Protein AF-A0A6B3CFU4-F1 (afdb_monomer_lite)

Secondary structure (DSSP, 8-state):
----GGG--TTHHHHHHHHHHHHHHHHHHSTT-EEPTT----EE-SSS-EES---EE-PPP-

pLDDT: mean 95.96, std 4.0, range [70.25, 98.69]

Radius of gyration: 15.53 Å; chains: 1; bounding box: 26×24×43 Å

Structure (mmCIF, N/CA/C/O backbone):
data_AF-A0A6B3CFU4-F1
#
_entry.id   AF-A0A6B3CFU4-F1
#
loop_
_atom_site.group_PDB
_atom_site.id
_atom_site.type_symbol
_atom_site.label_atom_id
_atom_site.label_alt_id
_atom_site.label_comp_id
_atom_site.label_asym_id
_atom_site.label_entity_id
_atom_site.label_seq_id
_atom_site.pdbx_PDB_ins_code
_atom_site.Cartn_x
_atom_site.Cartn_y
_atom_site.Cartn_z
_atom_site.occupancy
_atom_site.B_iso_or_equiv
_atom_site.auth_seq_id
_atom_site.auth_comp_id
_atom_site.auth_asym_id
_atom_site.auth_atom_id
_atom_site.pdbx_PDB_model_num
ATOM 1 N N . ALA A 1 1 ? 5.009 7.622 -11.252 1.00 91.44 1 ALA A N 1
ATOM 2 C CA . ALA A 1 1 ? 4.842 6.287 -10.643 1.00 91.44 1 ALA A CA 1
ATOM 3 C C . ALA A 1 1 ? 5.480 5.189 -11.494 1.00 91.44 1 ALA A C 1
ATOM 5 O O . ALA A 1 1 ? 6.435 4.591 -11.034 1.00 91.44 1 ALA A O 1
ATOM 6 N N . PHE A 1 2 ? 5.036 4.966 -12.739 1.00 97.31 2 PHE A N 1
ATOM 7 C CA . PHE A 1 2 ? 5.459 3.806 -13.549 1.00 97.31 2 PHE A CA 1
ATOM 8 C C . PHE A 1 2 ? 6.222 4.158 -14.841 1.00 97.31 2 PHE A C 1
ATOM 10 O O . PHE A 1 2 ? 6.205 3.387 -15.796 1.00 97.31 2 PHE A O 1
ATOM 17 N N . ALA A 1 3 ? 6.888 5.319 -14.870 1.00 96.75 3 ALA A N 1
ATOM 18 C CA . ALA A 1 3 ? 7.500 5.899 -16.074 1.00 96.75 3 ALA A CA 1
ATOM 19 C C . ALA A 1 3 ? 6.501 6.039 -17.248 1.00 96.75 3 ALA A C 1
ATOM 21 O O . ALA A 1 3 ? 5.291 6.082 -17.025 1.00 96.75 3 ALA A O 1
ATOM 22 N N . LEU A 1 4 ? 7.007 6.200 -18.477 1.00 96.00 4 LEU A N 1
ATOM 23 C CA . LEU A 1 4 ? 6.227 6.411 -19.703 1.00 96.00 4 LEU A CA 1
ATOM 24 C C . LEU A 1 4 ? 6.935 5.799 -20.928 1.00 96.00 4 LEU A C 1
ATOM 26 O O . LEU A 1 4 ? 8.147 5.565 -20.922 1.00 96.00 4 LEU A O 1
ATOM 30 N N . GLY A 1 5 ? 6.176 5.595 -22.010 1.00 97.00 5 GLY A N 1
ATOM 31 C CA . GLY A 1 5 ? 6.687 5.144 -23.308 1.00 97.00 5 GLY A CA 1
ATOM 32 C C . GLY A 1 5 ? 7.252 3.722 -23.281 1.00 97.00 5 GLY A C 1
ATOM 33 O O . GLY A 1 5 ? 6.766 2.853 -22.566 1.00 97.00 5 GLY A O 1
ATOM 34 N N . ARG A 1 6 ? 8.313 3.489 -24.058 1.00 97.81 6 ARG A N 1
ATOM 35 C CA . ARG A 1 6 ? 9.002 2.187 -24.191 1.00 97.81 6 ARG A CA 1
ATOM 36 C C . ARG A 1 6 ? 9.589 1.617 -22.892 1.00 97.81 6 ARG A C 1
ATOM 38 O O . ARG A 1 6 ? 9.960 0.452 -22.873 1.00 97.81 6 ARG A O 1
ATOM 45 N N . HIS A 1 7 ? 9.667 2.426 -21.838 1.00 97.75 7 HIS A N 1
ATOM 46 C CA . HIS A 1 7 ? 10.145 2.027 -20.509 1.00 97.75 7 HIS A CA 1
ATOM 47 C C . HIS A 1 7 ? 9.034 2.051 -19.460 1.00 97.75 7 HIS A C 1
ATOM 49 O O . HIS A 1 7 ? 9.313 2.149 -18.267 1.00 97.75 7 HIS A O 1
ATOM 55 N N . PHE A 1 8 ? 7.770 2.013 -19.889 1.00 98.06 8 PHE A N 1
ATOM 56 C CA . PHE A 1 8 ? 6.659 1.853 -18.965 1.00 98.06 8 PHE A CA 1
ATOM 57 C C . PHE A 1 8 ? 6.867 0.599 -18.107 1.00 98.06 8 PHE A C 1
ATOM 59 O O . PHE A 1 8 ? 7.268 -0.452 -18.612 1.00 98.06 8 PHE A O 1
ATOM 66 N N . CYS A 1 9 ? 6.617 0.725 -16.803 1.00 98.12 9 CYS A N 1
ATOM 67 C CA . CYS A 1 9 ? 6.902 -0.332 -15.845 1.00 98.12 9 CYS A CA 1
ATOM 68 C C . CYS A 1 9 ? 6.145 -1.613 -16.204 1.00 98.12 9 CY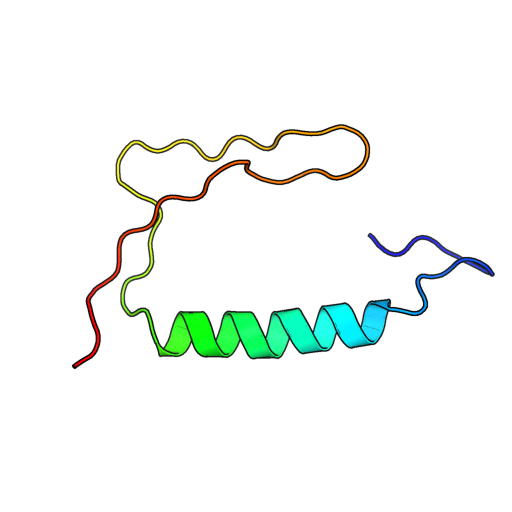S A C 1
ATOM 70 O O . CYS A 1 9 ? 4.917 -1.670 -16.127 1.00 98.12 9 CYS A O 1
ATOM 72 N N . VAL A 1 10 ? 6.897 -2.668 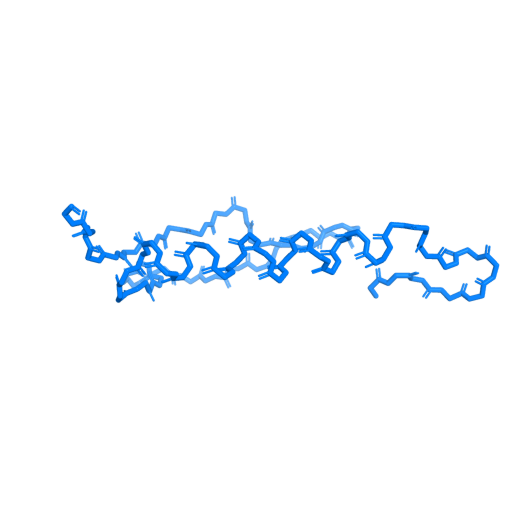-16.515 1.00 98.25 10 VAL A N 1
ATOM 73 C CA . VAL A 1 10 ? 6.350 -4.003 -16.787 1.00 98.25 10 VAL A CA 1
ATOM 74 C C . VAL A 1 10 ? 5.550 -4.555 -15.598 1.00 98.25 10 VAL A C 1
ATOM 76 O O . VAL A 1 10 ? 4.607 -5.316 -15.782 1.00 98.25 10 VAL A O 1
ATOM 79 N N . GLY A 1 11 ? 5.879 -4.122 -14.378 1.00 98.38 11 GLY A N 1
ATOM 80 C CA . GLY A 1 11 ? 5.208 -4.533 -13.146 1.00 98.38 11 GLY A CA 1
ATOM 81 C C . GLY A 1 11 ? 3.988 -3.697 -12.755 1.00 98.38 11 GLY A C 1
ATOM 82 O O . GLY A 1 11 ? 3.415 -3.969 -11.709 1.00 98.38 11 GLY A O 1
ATOM 83 N N . ALA A 1 12 ? 3.569 -2.688 -13.530 1.00 98.38 12 ALA A N 1
ATOM 84 C CA . ALA A 1 12 ? 2.524 -1.750 -13.091 1.00 98.38 12 ALA A CA 1
ATOM 85 C C . ALA A 1 12 ? 1.187 -2.431 -12.739 1.00 98.38 12 ALA A C 1
ATOM 87 O O . ALA A 1 12 ? 0.536 -2.052 -11.767 1.00 98.38 12 ALA A O 1
ATOM 88 N N . LEU A 1 13 ? 0.783 -3.447 -13.508 1.00 98.25 13 LEU A N 1
ATOM 89 C CA . LEU A 1 13 ? -0.455 -4.188 -13.246 1.00 98.25 13 LEU A CA 1
ATOM 90 C C . LEU A 1 13 ? -0.319 -5.161 -12.073 1.00 98.25 13 LEU A C 1
ATOM 92 O O . LEU A 1 13 ? -1.277 -5.327 -11.325 1.00 98.25 13 LEU A O 1
ATOM 96 N N . LEU A 1 14 ? 0.866 -5.752 -11.883 1.00 98.62 14 LEU A N 1
ATOM 97 C CA . LEU A 1 14 ? 1.142 -6.585 -10.714 1.00 98.62 14 LEU A CA 1
ATOM 98 C C . LEU A 1 14 ? 1.119 -5.737 -9.439 1.00 98.62 14 LEU A C 1
ATOM 100 O O . LEU A 1 14 ? 0.368 -6.052 -8.528 1.00 98.62 14 LEU A O 1
ATOM 104 N N . ALA A 1 15 ? 1.839 -4.612 -9.423 1.00 98.50 15 ALA A N 1
ATOM 105 C CA . ALA A 1 15 ? 1.859 -3.685 -8.293 1.00 98.50 15 ALA A CA 1
ATOM 106 C C . ALA A 1 15 ? 0.448 -3.191 -7.936 1.00 98.50 15 ALA A C 1
ATOM 108 O O . ALA A 1 15 ? 0.097 -3.093 -6.764 1.00 98.50 15 ALA A O 1
ATOM 109 N N . LYS A 1 16 ? -0.388 -2.912 -8.946 1.00 98.19 16 LYS A N 1
ATOM 110 C CA . LYS A 1 16 ? -1.797 -2.575 -8.727 1.00 98.19 16 LYS A CA 1
ATOM 111 C C . LYS A 1 16 ? -2.548 -3.722 -8.041 1.00 98.19 16 LYS A C 1
ATOM 113 O O . LYS A 1 16 ? -3.196 -3.482 -7.029 1.00 98.19 16 LYS A O 1
ATOM 118 N N . ALA A 1 17 ? -2.451 -4.940 -8.573 1.00 98.62 17 ALA A N 1
ATOM 119 C CA . ALA A 1 17 ? -3.147 -6.102 -8.024 1.00 98.62 17 ALA A CA 1
ATOM 120 C C . ALA A 1 17 ? -2.693 -6.431 -6.591 1.00 98.62 17 ALA A C 1
ATOM 122 O O . ALA A 1 17 ? -3.524 -6.747 -5.740 1.00 98.62 17 ALA A O 1
ATOM 123 N N . GLU A 1 18 ? -1.393 -6.314 -6.313 1.00 98.69 18 GLU A N 1
ATOM 124 C CA . GLU A 1 18 ? -0.810 -6.489 -4.980 1.00 98.69 18 GLU A CA 1
ATOM 125 C C . GLU A 1 18 ? -1.342 -5.449 -3.992 1.00 98.69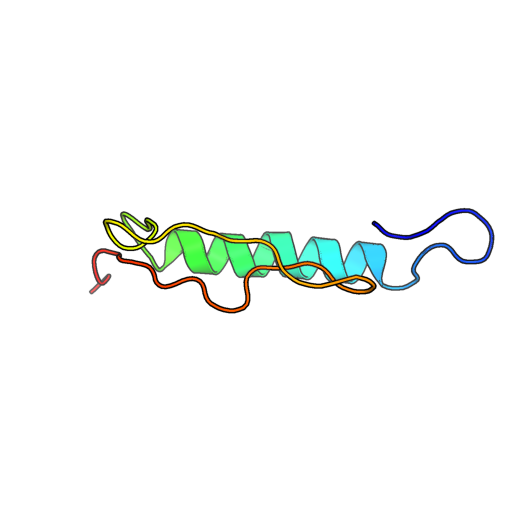 18 GLU A C 1
ATOM 127 O O . GLU A 1 18 ? -1.746 -5.817 -2.892 1.00 98.69 18 GLU A O 1
ATOM 132 N N . VAL A 1 19 ? -1.403 -4.169 -4.380 1.00 98.31 19 VAL A N 1
ATOM 133 C CA . VAL A 1 19 ? -1.945 -3.107 -3.518 1.00 98.31 19 VAL A CA 1
ATOM 134 C C . VAL A 1 19 ? -3.439 -3.302 -3.278 1.00 98.31 19 VAL A C 1
ATOM 136 O O . VAL A 1 19 ? -3.865 -3.275 -2.130 1.00 98.31 19 VAL A O 1
ATOM 139 N N . GLU A 1 20 ? -4.235 -3.536 -4.322 1.00 98.44 20 GLU A N 1
ATOM 140 C CA . GLU A 1 20 ? -5.685 -3.734 -4.183 1.00 98.44 20 GLU A CA 1
ATOM 141 C C . GLU A 1 20 ? -6.007 -4.942 -3.293 1.00 98.44 20 GLU A C 1
ATOM 143 O O . GLU A 1 20 ? -6.845 -4.847 -2.398 1.00 98.44 20 GLU A O 1
ATOM 148 N N . THR A 1 21 ? -5.301 -6.057 -3.490 1.00 98.62 21 THR A N 1
ATOM 149 C CA . THR A 1 21 ? -5.535 -7.285 -2.720 1.00 98.62 21 THR A CA 1
ATOM 150 C C . THR A 1 21 ? -4.985 -7.171 -1.302 1.00 98.62 21 THR A C 1
ATOM 152 O O . THR A 1 21 ? -5.702 -7.424 -0.338 1.00 98.62 21 THR A O 1
ATOM 155 N N . GLY A 1 22 ? -3.714 -6.792 -1.160 1.00 98.25 22 GLY A N 1
ATOM 156 C CA . GLY A 1 22 ? -3.019 -6.779 0.123 1.00 98.25 22 GLY A CA 1
ATOM 157 C C . GLY A 1 22 ? -3.559 -5.713 1.069 1.00 98.25 22 GLY A C 1
ATOM 158 O O . GLY A 1 22 ? -3.788 -5.999 2.241 1.00 98.25 22 GLY A O 1
ATOM 159 N N . VAL A 1 23 ? -3.827 -4.501 0.569 1.00 97.81 23 VAL A N 1
ATOM 160 C CA . VAL A 1 23 ? -4.425 -3.444 1.398 1.00 97.81 23 VAL A CA 1
ATOM 161 C C . VAL A 1 23 ? -5.864 -3.796 1.756 1.00 97.81 23 VAL A C 1
ATOM 163 O O . VAL A 1 23 ? -6.243 -3.601 2.904 1.00 97.81 23 VAL A O 1
ATOM 166 N N . GLY A 1 24 ? -6.643 -4.367 0.829 1.00 97.69 24 GLY A N 1
ATOM 167 C CA . GLY A 1 24 ? -7.991 -4.856 1.135 1.00 97.69 24 GLY A CA 1
ATOM 168 C C . GLY A 1 24 ? -7.985 -5.857 2.292 1.00 97.69 24 GLY A C 1
ATOM 169 O O . GLY A 1 24 ? -8.642 -5.634 3.302 1.00 97.69 24 GLY A O 1
ATOM 170 N N . GLN A 1 25 ? -7.143 -6.891 2.202 1.00 97.44 25 GLN A N 1
ATOM 171 C CA . GLN A 1 25 ? -6.991 -7.892 3.264 1.00 97.44 25 GLN A CA 1
ATOM 172 C C . GLN A 1 25 ? -6.530 -7.291 4.599 1.00 97.44 25 GLN A C 1
ATOM 174 O O . GLN A 1 25 ? -7.018 -7.696 5.651 1.00 97.44 25 GLN A O 1
ATOM 179 N N . LEU A 1 26 ? -5.602 -6.327 4.575 1.00 96.31 26 LEU A N 1
ATOM 180 C CA . LEU A 1 26 ? -5.159 -5.634 5.788 1.00 96.31 26 LEU A CA 1
ATOM 181 C C . LEU A 1 26 ? -6.293 -4.836 6.432 1.00 96.31 26 LEU A C 1
ATOM 183 O O . LEU A 1 26 ? -6.446 -4.886 7.647 1.00 96.31 26 LEU A O 1
ATOM 187 N N . LEU A 1 27 ? -7.085 -4.109 5.645 1.00 95.38 27 LEU A N 1
ATOM 188 C CA . LEU A 1 27 ? -8.188 -3.302 6.168 1.00 95.38 27 LEU A CA 1
ATOM 189 C C . LEU A 1 27 ? -9.333 -4.166 6.706 1.00 95.38 27 LEU A C 1
ATOM 191 O O . LEU A 1 27 ? -9.912 -3.817 7.732 1.00 95.38 27 LEU A O 1
ATOM 195 N N . ASP A 1 28 ? -9.610 -5.309 6.076 1.00 95.62 28 ASP A N 1
ATOM 196 C CA . ASP A 1 28 ? -10.589 -6.278 6.578 1.00 95.62 28 ASP A CA 1
ATOM 197 C C . ASP A 1 28 ? -10.139 -6.909 7.910 1.00 95.62 28 ASP A C 1
ATOM 199 O O . ASP A 1 28 ? -10.956 -7.156 8.797 1.00 95.62 28 ASP A O 1
ATOM 203 N N . ALA A 1 29 ? -8.834 -7.164 8.068 1.00 95.75 29 ALA A N 1
ATOM 204 C CA . ALA A 1 29 ? -8.265 -7.819 9.247 1.00 95.75 29 ALA A CA 1
ATOM 205 C C . ALA A 1 29 ? -7.952 -6.871 10.418 1.00 95.75 29 ALA A C 1
ATOM 207 O O . ALA A 1 29 ? -7.780 -7.337 11.547 1.00 95.75 29 ALA A O 1
ATOM 208 N N . LEU A 1 30 ? -7.850 -5.559 10.172 1.00 96.88 30 LEU A N 1
ATOM 209 C CA . LEU A 1 30 ? -7.424 -4.558 11.156 1.00 96.88 30 LEU A CA 1
ATOM 210 C C . LEU A 1 30 ? -8.518 -3.492 11.384 1.00 96.88 30 LEU A C 1
ATOM 212 O O . LEU A 1 30 ? -8.381 -2.358 10.918 1.00 96.88 30 LEU A O 1
ATOM 216 N N . PRO A 1 31 ? -9.603 -3.814 12.113 1.00 96.50 31 PRO A N 1
ATOM 217 C CA . PRO A 1 31 ? -10.627 -2.838 12.475 1.00 96.50 31 PRO A CA 1
ATOM 218 C C . PRO A 1 31 ? -10.050 -1.626 13.212 1.00 96.50 31 PRO A C 1
ATOM 220 O O . PRO A 1 31 ? -9.101 -1.744 13.989 1.00 96.50 31 PRO A O 1
ATOM 223 N N . ASP A 1 32 ? -10.645 -0.453 12.993 1.00 96.38 32 ASP A N 1
ATOM 224 C CA . ASP A 1 32 ? -10.231 0.816 13.610 1.00 96.38 32 ASP A CA 1
ATOM 225 C C . ASP A 1 32 ? -8.751 1.180 13.370 1.00 96.38 32 ASP A C 1
ATOM 227 O O . ASP A 1 32 ? -8.137 1.881 14.183 1.00 96.38 32 ASP A O 1
ATOM 231 N N . LEU A 1 33 ? -8.169 0.703 12.258 1.00 96.81 33 LEU A N 1
ATOM 232 C CA . LEU A 1 33 ? -6.787 0.995 11.890 1.00 96.81 33 LEU A CA 1
ATOM 233 C C . LEU A 1 33 ? -6.556 2.504 11.796 1.00 96.81 33 LEU A C 1
ATOM 235 O O . LEU A 1 33 ? -7.188 3.218 11.017 1.00 96.81 33 LEU A O 1
ATO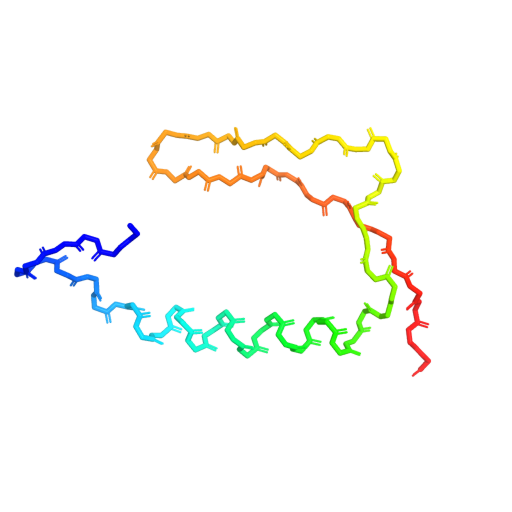M 239 N N . ARG A 1 34 ? -5.585 2.978 12.568 1.00 96.12 34 ARG A N 1
ATOM 240 C CA . ARG A 1 34 ? -5.164 4.377 12.614 1.00 96.12 34 ARG A CA 1
ATOM 241 C C . ARG A 1 34 ? -3.675 4.467 12.893 1.00 96.12 34 ARG A C 1
ATOM 243 O O . ARG A 1 34 ? -3.097 3.567 13.500 1.00 96.12 34 ARG A O 1
ATOM 250 N N . THR A 1 35 ? -3.047 5.563 12.490 1.00 96.88 35 THR A N 1
ATOM 251 C CA . THR A 1 35 ? -1.679 5.858 12.928 1.00 96.88 35 THR A CA 1
ATOM 252 C C . THR A 1 35 ? -1.638 5.994 14.447 1.00 96.88 35 THR A C 1
ATOM 254 O O . THR A 1 35 ? -2.617 6.408 15.077 1.00 96.88 35 THR A O 1
ATOM 257 N N . GLU A 1 36 ? -0.515 5.616 15.048 1.00 97.25 36 GLU A N 1
ATOM 258 C CA . GLU A 1 36 ? -0.316 5.799 16.481 1.00 97.25 36 GLU A CA 1
ATOM 259 C C . GLU A 1 36 ? -0.451 7.281 16.886 1.00 97.25 36 GLU A C 1
ATOM 261 O O . GLU A 1 36 ? -0.006 8.182 16.174 1.00 97.25 36 GLU A O 1
ATOM 266 N N . ASP A 1 37 ? -1.094 7.535 18.030 1.00 95.31 37 ASP A N 1
ATOM 267 C CA . ASP A 1 37 ? -1.324 8.887 18.542 1.00 95.31 37 ASP A CA 1
ATOM 268 C C . ASP A 1 37 ? -0.006 9.656 18.711 1.00 95.31 37 ASP A C 1
ATOM 270 O O . ASP A 1 37 ? 0.923 9.188 19.365 1.00 95.31 37 ASP A O 1
ATOM 274 N N . GLY A 1 38 ? 0.064 10.853 18.123 1.00 95.44 38 GLY A N 1
ATOM 275 C CA . GLY A 1 38 ? 1.258 11.701 18.160 1.00 95.44 38 GLY A CA 1
ATOM 276 C C . GLY A 1 38 ? 2.372 11.297 17.188 1.00 95.44 38 GLY A C 1
ATOM 277 O O . GLY A 1 38 ? 3.395 11.979 17.154 1.00 95.44 38 GLY A O 1
ATOM 278 N N . PHE A 1 39 ? 2.196 10.241 16.383 1.00 96.31 39 PHE A N 1
ATOM 279 C CA . PHE A 1 39 ? 3.143 9.898 15.323 1.00 96.31 39 PHE A CA 1
ATOM 280 C C . PHE A 1 39 ? 2.918 10.762 14.075 1.00 96.31 39 PHE A C 1
ATOM 282 O O . PHE A 1 39 ? 1.834 10.761 13.489 1.00 96.31 39 PHE A O 1
ATOM 289 N N . GLU A 1 40 ? 3.960 11.468 13.638 1.00 95.56 40 GLU A N 1
ATOM 290 C CA . GLU A 1 40 ? 3.964 12.208 12.376 1.00 95.56 40 GLU A CA 1
ATOM 291 C C . GLU A 1 40 ? 4.563 11.344 11.259 1.00 95.56 40 GLU A C 1
ATOM 293 O O . GLU A 1 40 ? 5.710 10.899 11.337 1.00 95.56 40 GLU A O 1
ATOM 298 N N . VAL A 1 41 ? 3.789 11.116 10.196 1.00 95.00 41 VAL A N 1
ATOM 299 C CA . VAL A 1 41 ? 4.265 10.378 9.022 1.00 95.00 41 VAL A CA 1
ATOM 300 C C . VAL A 1 41 ? 5.164 11.289 8.193 1.00 95.00 41 VAL A C 1
ATOM 302 O O . VAL A 1 41 ? 4.689 12.201 7.518 1.00 95.00 41 VAL A O 1
ATOM 305 N N . VAL A 1 42 ? 6.467 11.016 8.218 1.00 95.69 42 VAL A N 1
ATOM 306 C CA . VAL A 1 42 ? 7.456 11.756 7.429 1.00 95.69 42 VAL A CA 1
ATOM 307 C C . VAL A 1 42 ? 7.951 10.898 6.273 1.00 95.69 42 VAL A C 1
ATOM 309 O O . VAL A 1 42 ? 8.579 9.855 6.462 1.00 95.69 42 VAL A O 1
ATOM 312 N N . GLU A 1 43 ? 7.696 11.379 5.062 1.00 95.56 43 GLU A N 1
ATOM 313 C CA . GLU A 1 43 ? 8.200 10.798 3.823 1.00 95.56 43 GLU A CA 1
ATOM 314 C C . GLU A 1 43 ? 9.712 11.011 3.699 1.00 95.56 43 GLU A C 1
ATOM 316 O O . GLU A 1 43 ? 10.205 12.140 3.745 1.00 95.56 43 GLU A O 1
ATOM 321 N N . GLN A 1 44 ? 10.459 9.930 3.486 1.00 96.19 44 GLN A N 1
ATOM 322 C CA . GLN A 1 44 ? 11.910 9.969 3.340 1.00 96.19 44 GLN A CA 1
ATOM 323 C C . GLN A 1 44 ? 12.343 9.295 2.038 1.00 96.19 44 GLN A C 1
ATOM 325 O O . GLN A 1 44 ? 11.716 8.349 1.569 1.00 96.19 44 GLN A O 1
ATOM 330 N N . GLY A 1 45 ? 13.444 9.777 1.457 1.00 95.25 45 GLY A N 1
ATOM 331 C CA . GLY A 1 45 ? 14.061 9.193 0.265 1.00 95.25 45 GLY A CA 1
ATOM 332 C C . GLY A 1 45 ? 13.961 10.047 -1.004 1.00 95.25 45 GLY A C 1
ATOM 333 O O . GLY A 1 45 ? 13.087 10.908 -1.168 1.00 95.25 45 GLY A O 1
ATOM 334 N N . VAL A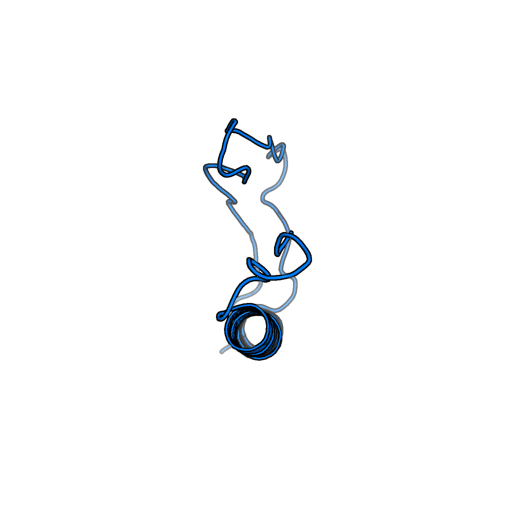 1 46 ? 14.928 9.816 -1.898 1.00 93.62 46 VAL A N 1
ATOM 335 C CA . VAL A 1 46 ? 15.133 10.587 -3.138 1.00 93.62 46 VAL A CA 1
ATOM 336 C C . VAL A 1 46 ? 14.707 9.788 -4.373 1.00 93.62 46 VAL A C 1
ATOM 338 O O . VAL A 1 46 ? 13.950 10.302 -5.189 1.00 93.62 46 VAL A O 1
ATOM 341 N N . PHE A 1 47 ? 15.149 8.530 -4.499 1.00 91.88 47 PHE A N 1
ATOM 342 C CA . PHE A 1 47 ? 14.796 7.653 -5.628 1.00 91.88 47 PHE A CA 1
ATOM 343 C C . PHE A 1 47 ? 13.528 6.837 -5.366 1.00 91.88 47 PHE A C 1
ATOM 345 O O . PHE A 1 47 ? 12.654 6.742 -6.224 1.00 91.88 47 PHE A O 1
ATOM 352 N N . THR A 1 48 ? 13.414 6.288 -4.160 1.00 92.69 48 THR A N 1
ATOM 353 C CA . THR A 1 48 ? 12.206 5.660 -3.622 1.00 92.69 48 THR A CA 1
ATOM 354 C C . THR A 1 48 ? 11.808 6.445 -2.386 1.00 92.69 48 THR A C 1
ATOM 356 O O . THR A 1 48 ? 12.648 6.646 -1.508 1.00 92.69 48 THR A O 1
ATOM 359 N N . ARG A 1 49 ? 10.565 6.926 -2.343 1.00 96.06 49 ARG A N 1
ATOM 360 C CA . ARG A 1 49 ? 10.058 7.759 -1.254 1.00 96.06 49 ARG A CA 1
ATOM 361 C C . ARG A 1 49 ? 8.930 7.030 -0.529 1.00 96.06 49 ARG A C 1
ATOM 363 O O . ARG A 1 49 ? 8.045 6.496 -1.195 1.00 96.06 49 ARG A O 1
ATOM 370 N N . GLY A 1 50 ? 9.031 6.977 0.792 1.00 96.19 50 GLY A N 1
ATOM 371 C CA . GLY A 1 50 ? 8.066 6.343 1.685 1.00 96.19 50 GLY A CA 1
ATOM 372 C C . GLY A 1 50 ? 8.367 6.686 3.147 1.00 96.19 50 GLY A C 1
ATOM 373 O O . GLY A 1 50 ? 9.470 7.164 3.451 1.00 96.19 50 GLY A O 1
ATOM 374 N N . PRO A 1 51 ? 7.442 6.411 4.078 1.00 96.44 51 PRO A N 1
ATOM 375 C CA . PRO A 1 51 ? 7.754 6.447 5.499 1.00 96.44 51 PRO A CA 1
ATOM 376 C C . PRO A 1 51 ? 8.740 5.326 5.860 1.00 96.44 51 PRO A C 1
ATOM 378 O O . PRO A 1 51 ? 8.619 4.198 5.384 1.00 96.44 51 PRO A O 1
ATOM 381 N N . GLN A 1 52 ? 9.715 5.615 6.727 1.00 94.94 52 GLN A N 1
ATOM 382 C CA . GLN A 1 52 ? 10.622 4.580 7.256 1.00 94.94 52 GLN A CA 1
ATOM 383 C C . GLN A 1 52 ? 9.946 3.671 8.286 1.00 94.94 52 GLN A C 1
ATOM 385 O O . GLN A 1 52 ? 10.339 2.520 8.463 1.00 94.94 52 GLN A O 1
ATOM 390 N N . SER A 1 53 ? 8.935 4.195 8.971 1.00 95.25 53 SER A N 1
ATOM 391 C CA . SER A 1 53 ? 8.095 3.472 9.911 1.00 95.25 53 SER A CA 1
ATOM 392 C C . SER A 1 53 ? 6.674 4.017 9.835 1.00 95.25 53 SER A C 1
ATOM 394 O O . SER A 1 53 ? 6.458 5.194 9.549 1.00 95.25 53 SER A O 1
ATOM 396 N N . LEU A 1 54 ? 5.702 3.146 10.084 1.00 96.38 54 LEU A N 1
ATOM 397 C CA . LEU A 1 54 ? 4.295 3.509 10.191 1.00 96.38 54 LEU A CA 1
ATOM 398 C C . LEU A 1 54 ? 3.694 2.735 11.373 1.00 96.38 54 LEU A C 1
ATOM 400 O O . LEU A 1 54 ? 3.051 1.706 11.164 1.00 96.38 54 LEU A O 1
ATOM 404 N N . PRO A 1 55 ? 3.975 3.145 12.623 1.00 97.56 55 PRO A N 1
ATOM 405 C CA . PRO A 1 55 ? 3.331 2.558 13.785 1.00 97.56 55 PRO A CA 1
ATOM 406 C C . PRO A 1 55 ? 1.830 2.846 13.735 1.00 97.56 55 PRO A C 1
ATOM 408 O O . PRO A 1 55 ? 1.386 3.969 13.469 1.00 97.56 55 PRO A O 1
ATOM 411 N N . VAL A 1 56 ? 1.044 1.805 13.980 1.00 96.94 56 VAL A N 1
ATOM 412 C CA . VAL A 1 56 ? -0.412 1.840 13.881 1.00 96.94 56 VAL A CA 1
ATOM 413 C C . VAL A 1 56 ? -1.050 1.239 15.122 1.00 96.94 56 VAL A C 1
ATOM 415 O O . VAL A 1 56 ? -0.473 0.391 15.801 1.00 96.94 56 VAL A O 1
ATOM 418 N N . ARG 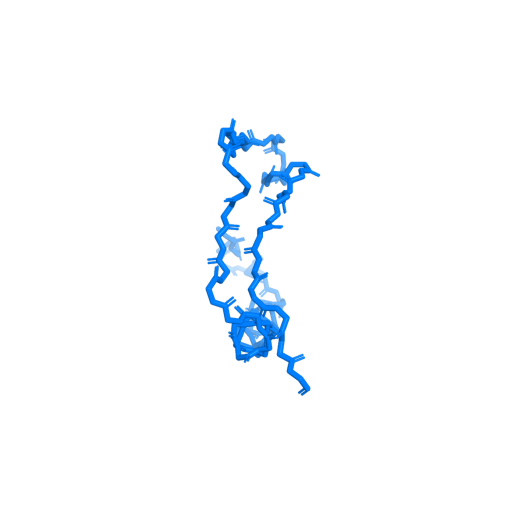A 1 57 ? -2.274 1.675 15.398 1.00 97.75 57 ARG A N 1
ATOM 419 C CA . ARG A 1 57 ? -3.182 1.087 16.379 1.00 97.75 57 ARG A CA 1
ATOM 420 C C . ARG A 1 57 ? -4.387 0.536 15.630 1.00 97.75 57 ARG A C 1
ATOM 422 O O . ARG A 1 57 ? -4.830 1.139 14.660 1.00 97.75 57 ARG A O 1
ATOM 429 N N . PHE A 1 58 ? -4.894 -0.598 16.083 1.00 97.44 58 PHE A N 1
ATOM 430 C CA . PHE A 1 58 ? -6.100 -1.232 15.564 1.00 97.44 58 PHE A CA 1
ATOM 431 C C . PHE A 1 58 ? -6.742 -2.047 16.688 1.00 97.44 58 PHE A C 1
ATOM 433 O O . PHE A 1 58 ? -6.078 -2.387 17.674 1.00 97.44 58 PHE A O 1
ATOM 440 N N . THR A 1 59 ? -8.023 -2.352 16.548 1.00 96.56 59 THR A N 1
ATOM 441 C CA . THR A 1 59 ? -8.738 -3.260 17.443 1.00 96.56 59 THR A CA 1
ATOM 442 C C . THR A 1 59 ? -8.462 -4.693 16.978 1.00 96.56 59 THR A C 1
ATOM 444 O O . THR A 1 59 ? -8.780 -5.011 15.833 1.00 96.56 59 THR A O 1
ATOM 447 N N . PRO A 1 60 ? -7.864 -5.577 17.800 1.00 92.31 60 PRO A N 1
ATOM 448 C CA . PRO A 1 60 ? -7.643 -6.963 17.395 1.00 92.31 60 PRO A CA 1
ATOM 449 C C . PRO A 1 60 ? -8.968 -7.656 17.056 1.00 92.31 60 PRO A C 1
ATOM 451 O O . PRO A 1 60 ? -9.879 -7.689 17.886 1.00 92.31 60 PRO A O 1
ATOM 454 N N . ALA A 1 61 ? -9.072 -8.209 15.847 1.00 84.25 61 ALA A N 1
ATOM 455 C CA . ALA A 1 61 ? -10.159 -9.117 15.500 1.00 84.25 61 ALA A CA 1
ATOM 456 C C . ALA A 1 61 ? -9.965 -10.455 16.244 1.00 84.25 61 ALA A C 1
ATOM 458 O O . ALA A 1 61 ? -8.829 -10.900 16.425 1.00 84.25 61 ALA A O 1
ATOM 459 N N . ALA A 1 62 ? -11.063 -11.045 16.723 1.00 70.25 62 ALA A N 1
ATOM 460 C CA . ALA A 1 62 ? -11.066 -12.325 17.438 1.00 70.25 62 ALA A CA 1
ATOM 461 C C . ALA A 1 62 ? -10.892 -13.526 16.498 1.00 70.25 62 ALA A C 1
ATOM 463 O O . ALA A 1 62 ? -11.370 -13.442 15.343 1.00 70.25 62 ALA A O 1
#

Sequence (62 aa):
AFALGRHFCVGALLAKAEVETGVGQLLDALPDLRTEDGFEVVEQGVFTRGPQSLPVRFTPAA

Foldseek 3Di:
DQDDDPRGHPCPVVVVVCCVVVVVVVPVQFAPKDFDPPDDFDWDDDPDIGGPDGHIDGDGDD